Protein AF-A0A7X8XBJ5-F1 (afdb_monomer_lite)

pLDDT: mean 85.65, std 10.19, range [64.62, 96.38]

Foldseek 3Di:
DADEAEAEQDDPCVPPVDRQQQDDDPNDRVVVVVVVVVVVPHPHYHYDD

Secondary structure (DSSP, 8-state):
---EEEEE-----TTTSS-GGG-EETTEEHHHHHHHHHTTT-SEEEEE-

Radius of gyration: 12.13 Å; chains: 1; bounding box: 28×12×34 Å

Sequence (49 aa):
MKATGIILAGGKSSRMGRDKSLLDYNNEPLIKQVVKELQQVTDELIIVS

Structure (mmCIF, N/CA/C/O backbone):
data_AF-A0A7X8XBJ5-F1
#
_entry.id   AF-A0A7X8XBJ5-F1
#
loop_
_atom_site.group_PDB
_atom_site.id
_atom_site.type_symbol
_atom_site.label_atom_id
_atom_site.label_alt_id
_atom_site.label_comp_id
_atom_site.label_asym_id
_atom_site.label_entity_id
_atom_site.label_seq_id
_atom_site.pdbx_PDB_ins_code
_atom_site.Cartn_x
_atom_site.Cartn_y
_atom_site.Cartn_z
_atom_site.occupancy
_atom_site.B_iso_or_equiv
_atom_site.auth_seq_id
_atom_site.auth_comp_id
_atom_site.auth_asym_id
_atom_site.auth_atom_id
_atom_site.pdbx_PDB_model_num
ATOM 1 N N . MET A 1 1 ? -10.913 6.623 15.707 1.00 64.62 1 MET A N 1
ATOM 2 C CA . MET A 1 1 ? -11.696 7.124 14.557 1.00 64.62 1 MET A CA 1
ATOM 3 C C . MET A 1 1 ? -11.673 6.005 13.534 1.00 64.62 1 MET A C 1
ATOM 5 O O . MET A 1 1 ? -10.589 5.477 13.345 1.00 64.62 1 MET A O 1
ATOM 9 N N . LYS A 1 2 ? -12.813 5.580 12.975 1.00 85.69 2 LYS A N 1
ATOM 10 C CA . LYS A 1 2 ? -12.799 4.493 11.987 1.00 85.69 2 LYS A CA 1
ATOM 11 C C . LYS A 1 2 ? -12.492 5.047 10.603 1.00 85.69 2 LYS A C 1
ATOM 13 O O . LYS A 1 2 ? -13.189 5.963 10.169 1.00 85.69 2 LYS A O 1
ATOM 18 N N . ALA A 1 3 ? -11.457 4.525 9.953 1.00 93.69 3 ALA A N 1
ATOM 19 C CA . ALA A 1 3 ? -11.005 4.985 8.643 1.00 93.69 3 ALA A CA 1
ATOM 20 C C . ALA A 1 3 ? -10.601 3.805 7.752 1.00 93.69 3 ALA A C 1
ATOM 22 O O . ALA A 1 3 ? -9.959 2.864 8.223 1.00 93.69 3 ALA A O 1
ATOM 23 N N . THR A 1 4 ? -10.942 3.902 6.467 1.00 96.38 4 THR A N 1
ATOM 24 C CA . THR A 1 4 ? -10.504 2.976 5.416 1.00 96.38 4 THR A CA 1
ATOM 25 C C . THR A 1 4 ? -9.375 3.628 4.620 1.00 96.38 4 THR A C 1
ATOM 27 O O . THR A 1 4 ? -9.531 4.736 4.102 1.00 96.38 4 THR A O 1
ATOM 30 N N . GLY A 1 5 ? -8.229 2.957 4.524 1.00 95.88 5 GLY A N 1
ATOM 31 C CA . GLY A 1 5 ? -7.096 3.380 3.704 1.00 95.88 5 GLY A CA 1
ATOM 32 C C . GLY A 1 5 ? -7.230 2.873 2.272 1.00 95.88 5 GLY A C 1
ATOM 33 O O . GLY A 1 5 ? -7.522 1.700 2.056 1.00 95.88 5 GLY A O 1
ATOM 34 N N . ILE A 1 6 ? -6.990 3.740 1.286 1.00 95.81 6 ILE A N 1
ATOM 35 C CA . ILE A 1 6 ? -7.008 3.372 -0.136 1.00 95.81 6 ILE A CA 1
ATOM 36 C C . ILE A 1 6 ? -5.619 3.606 -0.730 1.00 95.81 6 ILE A C 1
ATOM 38 O O . ILE A 1 6 ? -5.142 4.740 -0.784 1.00 95.81 6 ILE A O 1
ATOM 42 N N . ILE A 1 7 ? -4.976 2.535 -1.199 1.00 93.62 7 ILE A N 1
ATOM 43 C CA . ILE A 1 7 ? -3.698 2.591 -1.913 1.00 93.62 7 ILE A CA 1
ATOM 44 C C . ILE A 1 7 ? -3.976 2.602 -3.416 1.00 93.62 7 ILE A C 1
ATOM 46 O O . ILE A 1 7 ? -4.442 1.614 -3.982 1.00 93.62 7 ILE A O 1
ATOM 50 N N . LEU A 1 8 ? -3.654 3.718 -4.071 1.00 90.75 8 LEU A N 1
ATOM 51 C CA . LEU A 1 8 ? -3.709 3.859 -5.527 1.00 90.75 8 LEU A CA 1
ATOM 52 C C . LEU A 1 8 ? -2.422 3.288 -6.142 1.00 90.75 8 LEU A C 1
ATOM 54 O O . LEU A 1 8 ? -1.426 3.994 -6.302 1.00 90.75 8 LEU A O 1
ATOM 58 N N . ALA A 1 9 ? -2.436 1.992 -6.439 1.00 86.56 9 ALA A N 1
ATOM 59 C CA . ALA A 1 9 ? -1.320 1.244 -7.016 1.00 86.56 9 ALA A CA 1
ATOM 60 C C . ALA A 1 9 ? -1.356 1.170 -8.558 1.00 86.56 9 ALA A C 1
ATOM 62 O O . ALA A 1 9 ? -0.433 0.624 -9.156 1.00 86.56 9 ALA A O 1
ATOM 63 N N . GLY A 1 10 ? -2.381 1.739 -9.201 1.00 77.50 10 GLY A N 1
ATOM 64 C CA . GLY A 1 10 ? -2.579 1.701 -10.652 1.00 77.50 10 GLY A CA 1
ATOM 65 C C . GLY A 1 10 ? -1.870 2.795 -11.460 1.00 77.50 10 GLY A C 1
ATOM 66 O O . GLY A 1 10 ? -1.571 3.890 -10.976 1.00 77.50 10 GLY A O 1
ATOM 67 N N . GLY A 1 11 ? -1.628 2.516 -12.744 1.00 77.00 11 GLY A N 1
ATOM 68 C CA . GLY A 1 11 ? -1.080 3.466 -13.718 1.00 77.00 11 GLY A CA 1
ATOM 69 C C . GLY A 1 11 ? -0.657 2.799 -15.031 1.00 77.00 11 GLY A C 1
ATOM 70 O O 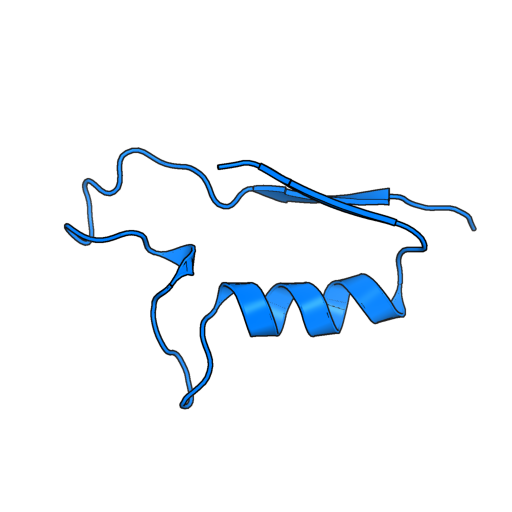. GLY A 1 11 ? -0.538 1.585 -15.118 1.00 77.00 11 GLY A O 1
ATOM 71 N N . LYS A 1 12 ? -0.375 3.582 -16.083 1.00 73.31 12 LYS A N 1
ATOM 72 C CA . LYS A 1 12 ? -0.018 3.047 -17.421 1.00 73.31 12 LYS A CA 1
ATOM 73 C C . LYS A 1 12 ? 1.358 2.362 -17.507 1.00 73.31 12 LYS A C 1
ATOM 75 O O . L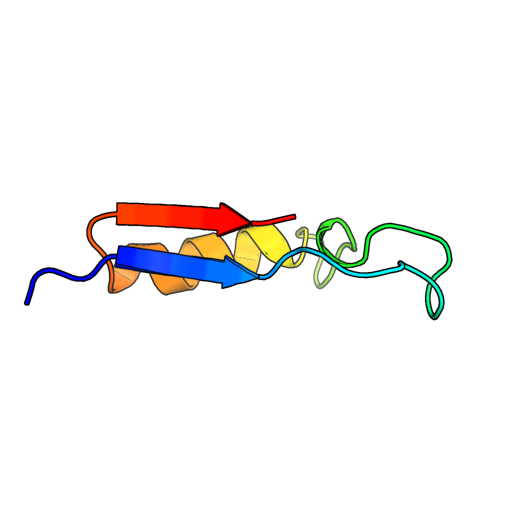YS A 1 12 ? 1.765 1.980 -18.598 1.00 73.31 12 LYS A O 1
ATOM 80 N N . SER A 1 13 ? 2.117 2.289 -16.410 1.00 71.06 13 SER A N 1
ATOM 81 C CA . SER A 1 13 ? 3.488 1.740 -16.362 1.00 71.06 13 SER A CA 1
ATOM 82 C C . SER A 1 13 ? 4.454 2.280 -17.438 1.00 71.06 13 SER A C 1
ATOM 84 O O . SER A 1 13 ? 5.500 1.693 -17.703 1.00 71.06 1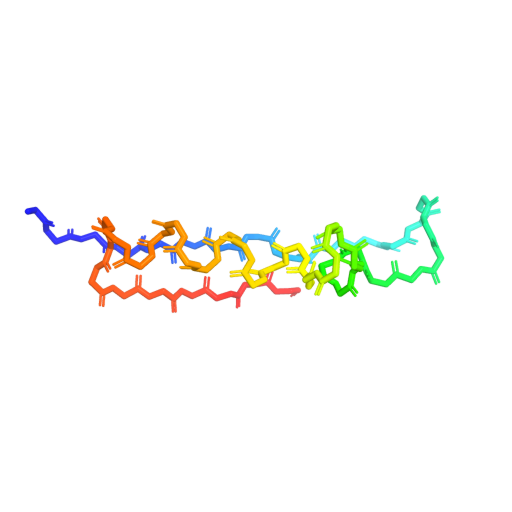3 SER A O 1
ATOM 86 N N . SER A 1 14 ? 4.163 3.449 -18.021 1.00 72.62 14 SER A N 1
ATOM 87 C CA . SER A 1 14 ? 4.844 3.980 -19.212 1.00 72.62 14 SER A CA 1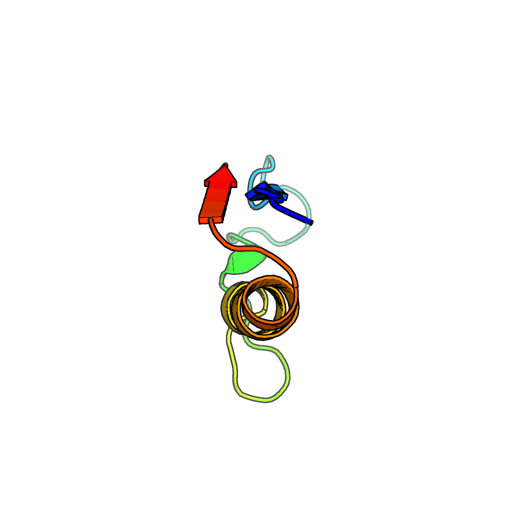
ATOM 88 C C . SER A 1 14 ? 6.236 4.553 -18.943 1.00 72.62 14 SER A C 1
ATOM 90 O O . SER A 1 14 ? 7.036 4.672 -19.863 1.00 72.62 14 SER A O 1
ATOM 92 N N . ARG A 1 15 ? 6.548 4.900 -17.687 1.00 70.88 15 ARG A N 1
ATOM 93 C CA . ARG A 1 15 ? 7.858 5.454 -17.300 1.00 70.88 15 ARG A CA 1
ATOM 94 C C . ARG A 1 15 ? 8.887 4.386 -16.917 1.00 70.88 15 ARG A C 1
ATOM 96 O O . ARG A 1 15 ? 10.078 4.642 -17.028 1.00 70.88 15 ARG A O 1
ATOM 103 N N . MET A 1 16 ? 8.442 3.232 -16.409 1.00 68.88 16 MET A N 1
ATOM 104 C CA . MET A 1 16 ? 9.315 2.188 -15.838 1.00 68.88 16 MET A CA 1
ATOM 105 C C . MET A 1 16 ? 9.249 0.848 -16.580 1.00 68.88 16 MET A C 1
ATOM 107 O O . MET A 1 16 ? 10.065 -0.021 -16.291 1.00 68.88 16 MET A O 1
ATOM 111 N N . GLY A 1 17 ? 8.297 0.658 -17.504 1.00 66.00 17 GLY A N 1
ATOM 112 C CA . GLY A 1 17 ? 8.146 -0.576 -18.291 1.00 66.00 17 GLY A CA 1
ATOM 113 C C . GLY A 1 17 ? 7.695 -1.806 -17.491 1.00 66.00 17 GLY A C 1
ATOM 114 O O . GLY A 1 17 ? 7.482 -2.865 -18.069 1.00 66.00 17 GLY A O 1
ATOM 115 N N . ARG A 1 18 ? 7.537 -1.667 -16.170 1.00 67.44 18 ARG A N 1
ATOM 116 C CA . ARG A 1 18 ? 7.044 -2.671 -15.223 1.00 67.44 18 ARG A CA 1
ATOM 117 C C . ARG A 1 18 ? 6.197 -1.993 -14.153 1.00 67.44 18 ARG A C 1
ATOM 119 O O . ARG A 1 18 ? 6.355 -0.789 -13.926 1.00 67.44 18 ARG A O 1
ATOM 126 N N . ASP A 1 19 ? 5.324 -2.762 -13.513 1.00 70.75 19 ASP A N 1
ATOM 127 C CA . ASP A 1 19 ? 4.474 -2.265 -12.434 1.00 70.75 19 ASP A CA 1
ATOM 128 C C . ASP A 1 19 ? 5.335 -1.678 -11.302 1.00 70.75 19 ASP A C 1
ATOM 130 O O . ASP A 1 19 ? 6.186 -2.355 -10.719 1.00 70.75 19 ASP A O 1
ATOM 134 N N . LYS A 1 20 ? 5.143 -0.382 -11.026 1.00 70.88 20 LYS A N 1
ATOM 135 C CA . LYS A 1 20 ? 5.928 0.363 -10.036 1.00 70.88 20 LYS A CA 1
ATOM 136 C C . LYS A 1 20 ? 5.661 -0.145 -8.614 1.00 70.88 20 LYS A C 1
ATOM 138 O O . LYS A 1 20 ? 6.547 -0.053 -7.767 1.00 70.88 20 LYS A O 1
ATOM 143 N N . SER A 1 21 ? 4.456 -0.649 -8.347 1.00 67.62 21 SER A N 1
ATOM 144 C CA . SER A 1 21 ? 4.041 -1.100 -7.015 1.00 67.62 21 SER A CA 1
ATOM 145 C C . SER A 1 21 ? 4.860 -2.300 -6.516 1.00 67.62 21 SER A C 1
ATOM 147 O O . SER A 1 21 ? 5.105 -2.424 -5.314 1.00 67.62 21 SER A O 1
ATOM 149 N N . LEU A 1 22 ? 5.364 -3.111 -7.453 1.00 76.62 22 LEU A N 1
ATOM 150 C CA . LEU A 1 22 ? 6.197 -4.292 -7.218 1.00 76.62 22 LEU A CA 1
ATOM 151 C C . LEU A 1 22 ? 7.704 -4.004 -7.273 1.00 76.62 22 LEU A C 1
ATOM 153 O O . LEU A 1 22 ? 8.507 -4.932 -7.222 1.00 76.62 22 LEU A O 1
ATOM 157 N N . LEU A 1 23 ? 8.116 -2.741 -7.410 1.00 81.62 23 LEU A N 1
ATOM 158 C CA . LEU A 1 23 ? 9.533 -2.403 -7.345 1.00 81.62 23 LEU A CA 1
ATOM 159 C C . LEU A 1 23 ? 10.061 -2.626 -5.936 1.00 81.62 23 LEU A C 1
ATOM 161 O O . LEU A 1 23 ? 9.524 -2.070 -4.976 1.00 81.62 23 LEU A O 1
ATOM 165 N N . ASP A 1 24 ? 11.161 -3.360 -5.844 1.00 83.56 24 ASP A N 1
ATOM 166 C CA . ASP A 1 24 ? 11.912 -3.472 -4.605 1.00 83.56 24 ASP A CA 1
ATOM 167 C C . ASP A 1 24 ? 12.613 -2.150 -4.287 1.00 83.56 24 ASP A C 1
ATOM 169 O O . ASP A 1 24 ? 13.345 -1.581 -5.103 1.00 83.56 24 ASP A O 1
ATOM 173 N N . TYR A 1 25 ? 12.403 -1.678 -3.064 1.00 82.94 25 TYR A N 1
ATOM 174 C CA . TYR A 1 25 ? 13.118 -0.568 -2.461 1.00 82.94 25 TYR A CA 1
ATOM 175 C C . TYR A 1 25 ? 13.568 -0.997 -1.065 1.00 82.94 25 TYR A C 1
ATOM 177 O O . TYR A 1 25 ? 12.755 -1.427 -0.253 1.00 82.94 25 TYR A O 1
ATOM 185 N N . ASN A 1 26 ? 14.868 -0.915 -0.778 1.00 85.38 26 ASN A N 1
ATOM 186 C CA . ASN A 1 26 ? 15.451 -1.426 0.471 1.00 85.38 26 ASN A CA 1
ATOM 187 C C . ASN A 1 26 ? 15.100 -2.905 0.753 1.00 85.38 26 ASN A C 1
ATOM 189 O O . ASN A 1 26 ? 14.776 -3.264 1.882 1.00 85.38 26 ASN A O 1
ATOM 193 N N . ASN A 1 27 ? 15.177 -3.763 -0.274 1.00 87.81 27 ASN A N 1
ATOM 194 C CA .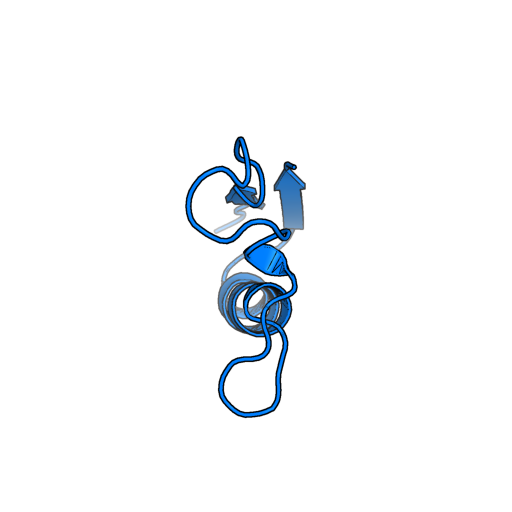 ASN A 1 27 ? 14.847 -5.198 -0.210 1.00 87.81 27 ASN A CA 1
ATOM 195 C C . ASN A 1 27 ? 13.382 -5.510 0.158 1.00 87.81 27 ASN A C 1
ATOM 197 O O . ASN A 1 27 ? 13.079 -6.609 0.622 1.00 87.81 27 ASN A O 1
ATOM 201 N N . GLU A 1 28 ? 12.467 -4.560 -0.044 1.00 90.19 28 GLU A N 1
ATOM 202 C CA . GLU A 1 28 ? 11.036 -4.766 0.159 1.00 90.19 28 GLU A CA 1
ATOM 203 C C . GLU A 1 28 ? 10.222 -4.106 -0.968 1.00 90.19 28 GLU A C 1
ATOM 205 O O . GLU A 1 28 ? 10.536 -2.976 -1.351 1.00 90.19 28 GLU A O 1
ATOM 210 N N . PRO A 1 29 ? 9.159 -4.749 -1.493 1.00 90.25 29 PRO A N 1
ATOM 211 C CA . PRO A 1 29 ? 8.289 -4.111 -2.473 1.00 90.25 29 PRO A CA 1
ATOM 212 C C . PRO A 1 29 ? 7.685 -2.817 -1.922 1.00 90.25 29 PRO A C 1
ATOM 214 O O . PRO A 1 29 ? 7.159 -2.807 -0.805 1.00 90.25 29 PRO A O 1
ATOM 217 N N . LEU A 1 30 ? 7.696 -1.740 -2.713 1.00 88.75 30 LEU A N 1
ATOM 218 C CA . LEU A 1 30 ? 7.158 -0.432 -2.310 1.00 88.75 30 LEU A CA 1
ATOM 219 C C . LEU A 1 30 ? 5.734 -0.530 -1.748 1.00 88.75 30 LEU A C 1
ATOM 221 O O . LEU A 1 30 ? 5.425 0.083 -0.728 1.00 88.75 30 LEU A O 1
ATOM 225 N N . ILE A 1 31 ? 4.867 -1.336 -2.370 1.00 90.44 31 ILE A N 1
ATOM 226 C CA . ILE A 1 31 ? 3.494 -1.515 -1.887 1.00 90.44 31 ILE A CA 1
ATOM 227 C C . ILE A 1 31 ? 3.438 -2.105 -0.473 1.00 90.44 31 ILE A C 1
ATOM 229 O O . ILE A 1 31 ? 2.595 -1.710 0.328 1.00 90.44 31 ILE A O 1
ATOM 233 N N . LYS A 1 32 ? 4.371 -2.996 -0.123 1.00 91.88 32 LYS A N 1
ATOM 234 C CA . LYS A 1 32 ? 4.429 -3.625 1.198 1.00 91.88 32 LYS A CA 1
ATOM 235 C C . LYS A 1 32 ? 4.840 -2.628 2.282 1.00 91.88 32 LYS A C 1
ATOM 237 O O . LYS A 1 32 ? 4.323 -2.708 3.394 1.00 91.88 32 LYS A O 1
ATOM 242 N N . GLN A 1 33 ? 5.698 -1.664 1.951 1.00 92.62 33 GLN A N 1
ATOM 243 C CA . GLN A 1 33 ? 6.034 -0.559 2.855 1.00 92.62 33 GLN A CA 1
ATOM 244 C C . GLN A 1 33 ? 4.804 0.315 3.133 1.00 92.62 33 GLN A C 1
ATOM 246 O O . GLN A 1 33 ? 4.489 0.578 4.288 1.00 92.62 33 GLN A O 1
ATOM 251 N N . VAL A 1 34 ? 4.046 0.683 2.095 1.00 92.94 34 VAL A N 1
ATOM 252 C CA . VAL A 1 34 ? 2.827 1.502 2.242 1.00 92.94 34 VAL A CA 1
ATOM 253 C C . VAL A 1 34 ? 1.748 0.785 3.063 1.00 92.94 34 VAL A C 1
ATOM 255 O O . VAL A 1 34 ? 1.113 1.403 3.915 1.00 92.94 34 VAL A O 1
ATOM 258 N N . VAL A 1 35 ? 1.563 -0.522 2.848 1.00 94.56 35 VAL A N 1
ATOM 259 C CA . VAL A 1 35 ? 0.619 -1.347 3.623 1.00 94.56 35 VAL A CA 1
ATOM 260 C C . VAL A 1 35 ? 0.964 -1.336 5.115 1.00 94.56 35 VAL A C 1
ATOM 262 O O . VAL A 1 35 ? 0.065 -1.138 5.931 1.00 94.56 35 VAL A O 1
ATOM 265 N N . LYS A 1 36 ? 2.244 -1.508 5.479 1.00 95.06 36 LYS A N 1
ATOM 266 C CA . LYS A 1 36 ? 2.686 -1.494 6.887 1.00 95.06 36 LYS A CA 1
ATOM 267 C C . LYS A 1 36 ? 2.388 -0.169 7.584 1.00 95.06 36 LYS A C 1
ATOM 269 O O . LYS A 1 36 ? 2.006 -0.172 8.750 1.00 95.06 36 LYS A O 1
ATOM 274 N N . GLU A 1 37 ? 2.566 0.950 6.891 1.00 94.19 37 GLU A N 1
ATOM 275 C CA . GLU A 1 37 ? 2.295 2.269 7.466 1.00 94.19 37 GLU A CA 1
ATOM 276 C C . GLU A 1 37 ? 0.793 2.513 7.636 1.00 94.19 37 GLU A C 1
ATOM 278 O O . GLU A 1 37 ? 0.343 2.910 8.709 1.00 94.19 37 GLU A O 1
ATOM 283 N N . LEU A 1 38 ? -0.016 2.213 6.615 1.00 94.81 38 LEU A N 1
ATOM 284 C CA . LEU A 1 38 ? -1.459 2.464 6.682 1.00 94.81 38 LEU A CA 1
ATOM 285 C C . LEU A 1 38 ? -2.180 1.557 7.685 1.00 94.81 38 LEU A C 1
ATOM 287 O O . LEU A 1 38 ? -3.075 2.027 8.383 1.00 94.81 38 LEU A O 1
ATOM 291 N N . GLN A 1 39 ? -1.755 0.301 7.838 1.00 94.56 39 GLN A N 1
ATOM 292 C CA . GLN A 1 39 ? -2.332 -0.618 8.830 1.00 94.56 39 GLN A CA 1
ATOM 293 C C . GLN A 1 39 ? -2.236 -0.111 10.277 1.00 94.56 39 GLN A C 1
ATOM 295 O O . GLN A 1 39 ? -3.026 -0.532 11.116 1.00 94.56 39 GLN A O 1
ATOM 300 N N . GLN A 1 40 ? -1.304 0.795 10.586 1.00 95.00 40 GLN A N 1
ATOM 301 C CA . GLN A 1 40 ? -1.178 1.370 11.929 1.00 95.00 40 GLN A CA 1
ATOM 302 C C . GLN A 1 40 ? -2.259 2.418 12.232 1.00 95.00 40 GLN A C 1
ATOM 304 O O . GLN A 1 40 ? -2.470 2.761 13.395 1.00 95.00 40 GLN A O 1
ATOM 309 N N . VAL A 1 41 ? -2.927 2.948 11.202 1.00 95.06 41 VAL A N 1
ATOM 310 C CA . VAL A 1 41 ? -3.826 4.108 11.317 1.00 95.06 41 VAL A CA 1
ATOM 311 C C . VAL A 1 41 ? -5.205 3.899 10.679 1.00 95.06 41 VAL A C 1
ATOM 313 O O . VAL A 1 41 ? -6.064 4.771 10.809 1.00 95.06 41 VAL A O 1
ATOM 316 N N . THR A 1 42 ? -5.446 2.761 10.019 1.00 96.31 42 THR A N 1
ATOM 317 C CA . THR A 1 42 ? -6.726 2.419 9.371 1.00 96.31 42 THR A CA 1
ATOM 318 C C . THR A 1 42 ? -7.218 1.037 9.782 1.00 96.31 42 THR A C 1
ATOM 320 O O . THR A 1 42 ? -6.424 0.103 9.859 1.00 96.31 42 THR A O 1
ATOM 323 N N . ASP A 1 43 ? -8.531 0.884 9.962 1.00 95.25 43 ASP A N 1
ATOM 324 C CA . ASP A 1 43 ? -9.152 -0.402 10.318 1.00 95.25 43 ASP A CA 1
ATOM 325 C C . ASP A 1 43 ? -9.344 -1.322 9.103 1.00 95.25 43 ASP A C 1
ATOM 327 O O . ASP A 1 43 ? -9.439 -2.540 9.236 1.00 95.25 43 ASP A O 1
ATOM 331 N N . GLU A 1 44 ? -9.424 -0.733 7.911 1.00 95.56 44 GLU A N 1
ATOM 332 C CA . GLU A 1 44 ? -9.625 -1.428 6.645 1.00 95.56 44 GLU A CA 1
ATOM 333 C C . GLU A 1 44 ? -8.681 -0.855 5.591 1.00 95.56 44 GLU A C 1
ATOM 335 O O . GLU A 1 44 ? -8.391 0.343 5.583 1.00 95.56 44 GLU A O 1
ATOM 340 N N . LEU A 1 45 ? -8.216 -1.711 4.682 1.00 95.44 45 LEU A N 1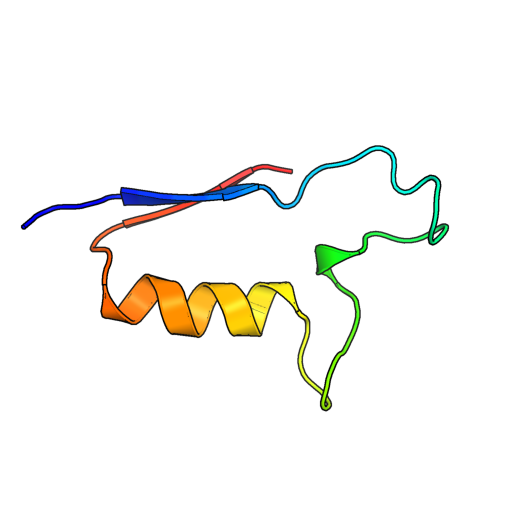
ATOM 341 C CA . LEU A 1 45 ? -7.289 -1.334 3.627 1.00 95.44 45 LEU A CA 1
ATOM 342 C C . LEU A 1 45 ? -7.756 -1.884 2.275 1.00 95.44 45 LEU A C 1
ATOM 344 O O . LEU A 1 45 ? -8.002 -3.082 2.143 1.00 95.44 45 LEU A O 1
ATOM 348 N N . ILE A 1 46 ? -7.817 -1.018 1.263 1.00 95.62 46 ILE A N 1
ATOM 349 C CA . ILE A 1 46 ? -8.170 -1.358 -0.119 1.00 95.62 46 ILE A CA 1
ATOM 350 C C . ILE A 1 46 ? -7.008 -0.969 -1.036 1.00 95.62 46 ILE A C 1
ATOM 352 O O . ILE A 1 46 ? -6.462 0.129 -0.935 1.00 95.62 46 ILE A O 1
ATOM 356 N N . ILE A 1 47 ? -6.642 -1.855 -1.960 1.00 92.81 47 ILE A N 1
ATOM 357 C CA . ILE A 1 47 ? -5.649 -1.586 -3.006 1.00 92.81 47 ILE A CA 1
ATOM 358 C C . ILE A 1 47 ? -6.383 -1.500 -4.344 1.00 92.81 47 ILE A C 1
ATOM 360 O O . ILE A 1 47 ? -7.124 -2.414 -4.700 1.00 92.81 47 ILE A O 1
ATOM 364 N N . VAL A 1 48 ? -6.168 -0.411 -5.081 1.00 90.31 48 VAL A N 1
ATOM 365 C CA . VAL A 1 48 ? -6.759 -0.172 -6.404 1.00 90.31 48 VAL A CA 1
ATOM 366 C C . VAL A 1 48 ? -5.639 -0.121 -7.439 1.00 90.31 48 VAL A C 1
ATOM 368 O O . VAL A 1 48 ? -4.732 0.704 -7.316 1.00 90.31 48 VAL A O 1
ATOM 371 N N . SER A 1 49 ? -5.706 -0.997 -8.443 1.00 80.25 49 SER A N 1
ATOM 372 C CA . SER A 1 49 ? -4.737 -1.116 -9.540 1.00 80.25 49 SER A CA 1
ATOM 373 C C . SER A 1 49 ? -5.356 -0.787 -10.890 1.00 80.25 49 SER A C 1
ATOM 375 O O . SER A 1 49 ? -6.573 -1.010 -11.054 1.00 80.25 49 SER A O 1
#